Protein AF-A0A0C2MHD7-F1 (afdb_monomer_lite)

pLDDT: mean 84.83, std 14.93, range [33.72, 97.75]

Secondary structure (DSSP, 8-state):
---HHHHHHTSHHHHHHHHHHHHT--HHHHHHHHHHHHHHHHHHHHHHHHHHHHHHHHHHHHHHGGG--HHHHHHHHHHHHHHHHHHHHHHHHHHHHHHTTSS---HHHHHHHHHHHS-SSHHHHHHHHHHHHHHHHHHS-S-------

Sequence (149 aa):
MPDIYRILKFDLKIILDKLANEFNFTDIDYFVAVCYFRRLESVISQINADSENVYFDMNSLNDDAQYLTHTQLVQIKNKVYLSKRLLDQDIKAYCQLLKDGKISSIHDLLETTLKVTLKDDNISKIVRTYVMNYIEVLVSPTGKSFLPC

Structure (mmCIF, N/CA/C/O backbone):
data_AF-A0A0C2MHD7-F1
#
_entry.id   AF-A0A0C2MHD7-F1
#
loop_
_atom_site.group_PDB
_atom_site.id
_atom_site.type_symbol
_atom_site.label_atom_id
_atom_site.label_alt_id
_atom_site.label_comp_id
_atom_site.label_asym_id
_atom_site.label_entity_id
_atom_site.label_seq_id
_atom_site.pdbx_PDB_ins_code
_atom_site.Cartn_x
_atom_site.Cartn_y
_atom_site.Cartn_z
_atom_site.occupancy
_atom_site.B_iso_or_equiv
_atom_site.auth_seq_id
_atom_site.auth_comp_id
_atom_site.auth_asym_id
_atom_site.auth_atom_id
_atom_site.pdbx_PDB_model_num
ATOM 1 N N . MET A 1 1 ? -14.816 -12.721 -5.560 1.00 33.72 1 MET A N 1
ATOM 2 C CA . MET A 1 1 ? -14.227 -12.616 -4.205 1.00 33.72 1 MET A CA 1
ATOM 3 C C . MET A 1 1 ? -14.656 -11.285 -3.617 1.00 33.72 1 MET A C 1
ATOM 5 O O . MET A 1 1 ? -14.701 -10.335 -4.392 1.00 33.72 1 MET A O 1
ATOM 9 N N . PRO A 1 2 ? -15.064 -11.206 -2.339 1.00 43.66 2 PRO A N 1
ATOM 10 C CA . PRO A 1 2 ? -15.507 -9.945 -1.774 1.00 43.66 2 PRO A CA 1
ATOM 11 C C . PRO A 1 2 ? -14.299 -9.015 -1.682 1.00 43.66 2 PRO A C 1
ATOM 13 O O . PRO A 1 2 ? -13.291 -9.314 -1.047 1.00 43.66 2 PRO A O 1
ATOM 16 N N . ASP A 1 3 ? -14.409 -7.933 -2.428 1.00 57.38 3 ASP A N 1
ATOM 17 C CA . ASP A 1 3 ? -13.425 -6.884 -2.572 1.00 57.38 3 ASP A CA 1
ATOM 18 C C . ASP A 1 3 ? -13.286 -6.185 -1.209 1.00 57.38 3 ASP A C 1
ATOM 20 O O . ASP A 1 3 ? -14.226 -5.553 -0.733 1.00 57.38 3 ASP A O 1
ATOM 24 N N . ILE A 1 4 ? -12.162 -6.372 -0.510 1.00 53.59 4 ILE A N 1
ATOM 25 C CA . ILE A 1 4 ? -11.920 -5.768 0.818 1.00 53.59 4 ILE A CA 1
ATOM 26 C C . ILE A 1 4 ? -12.069 -4.244 0.742 1.00 53.59 4 ILE A C 1
ATOM 28 O O . ILE A 1 4 ? -12.547 -3.617 1.687 1.00 53.59 4 ILE A O 1
ATOM 32 N N . TYR A 1 5 ? -11.754 -3.664 -0.418 1.00 52.78 5 TYR A N 1
ATOM 33 C CA . TYR A 1 5 ? -12.023 -2.269 -0.724 1.00 52.78 5 TYR A CA 1
ATOM 34 C C . TYR A 1 5 ? -13.523 -1.962 -0.701 1.00 52.78 5 TYR A C 1
ATOM 36 O O . TYR A 1 5 ? -13.956 -0.990 -0.090 1.00 52.78 5 TYR A O 1
ATOM 44 N N . ARG A 1 6 ? -14.347 -2.831 -1.295 1.00 55.47 6 ARG A N 1
ATOM 45 C CA . ARG A 1 6 ? -15.805 -2.711 -1.249 1.00 55.47 6 ARG A CA 1
ATOM 46 C C . ARG A 1 6 ? -16.350 -2.862 0.172 1.00 55.47 6 ARG A C 1
ATOM 48 O O . ARG A 1 6 ? -17.248 -2.114 0.549 1.00 55.47 6 ARG A O 1
ATOM 55 N N . ILE A 1 7 ? -15.771 -3.756 0.970 1.00 56.56 7 ILE A N 1
ATOM 56 C CA . ILE 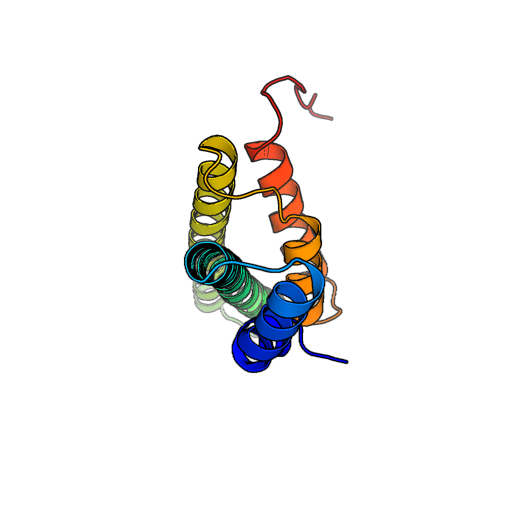A 1 7 ? -16.155 -3.944 2.371 1.00 56.56 7 ILE A CA 1
ATOM 57 C C . ILE A 1 7 ? -15.841 -2.690 3.203 1.00 56.56 7 ILE A C 1
ATOM 59 O O . ILE A 1 7 ? -16.709 -2.195 3.919 1.00 56.56 7 ILE A O 1
ATOM 63 N N . LEU A 1 8 ? -14.628 -2.145 3.081 1.00 55.75 8 LEU A N 1
ATOM 64 C CA . LEU A 1 8 ? -14.202 -0.951 3.821 1.00 55.75 8 LEU A CA 1
ATOM 65 C C . LEU A 1 8 ? -14.916 0.327 3.356 1.00 55.75 8 LEU A C 1
ATOM 67 O O . LEU A 1 8 ? -15.123 1.228 4.163 1.00 55.75 8 LEU A O 1
ATOM 71 N N . LYS A 1 9 ? -15.325 0.399 2.085 1.00 55.41 9 LYS A N 1
ATOM 72 C CA . LYS A 1 9 ? -15.891 1.613 1.482 1.00 55.41 9 LYS A CA 1
ATOM 73 C C . LYS A 1 9 ? -17.421 1.644 1.424 1.00 55.41 9 LYS A C 1
ATOM 75 O O . LYS A 1 9 ? -18.013 2.708 1.588 1.00 55.41 9 LYS A O 1
ATOM 80 N N . PHE A 1 10 ? -18.076 0.505 1.190 1.00 61.41 10 PHE A N 1
ATOM 81 C CA . PHE A 1 10 ? -19.533 0.423 0.999 1.00 61.41 10 PHE A CA 1
ATOM 82 C C . PHE A 1 10 ? -20.250 -0.334 2.121 1.00 61.41 10 PHE A C 1
ATOM 84 O O . PHE A 1 10 ? -21.350 0.064 2.500 1.00 61.41 10 PHE A O 1
ATOM 91 N N . ASP A 1 11 ? -19.621 -1.362 2.698 1.00 72.38 11 ASP A N 1
ATOM 92 C CA . ASP A 1 11 ? -20.245 -2.194 3.739 1.00 72.38 11 ASP A CA 1
ATOM 93 C C . ASP A 1 11 ? -19.817 -1.807 5.166 1.00 72.38 11 ASP A C 1
ATOM 95 O O . ASP A 1 11 ? -20.264 -2.424 6.134 1.00 72.38 11 ASP A O 1
ATOM 99 N N . LEU A 1 12 ? -19.007 -0.751 5.328 1.00 75.25 12 LEU A N 1
ATOM 100 C CA . LEU A 1 12 ? -18.521 -0.287 6.633 1.00 75.25 12 LEU A CA 1
ATOM 101 C C . LEU A 1 12 ? -19.664 -0.020 7.612 1.00 75.25 12 LEU A C 1
ATOM 103 O O . LEU A 1 12 ? -19.583 -0.416 8.770 1.00 75.25 12 LEU A O 1
ATOM 107 N N . LYS A 1 13 ? -20.752 0.599 7.138 1.00 77.50 13 LYS A N 1
ATOM 108 C CA . LYS A 1 13 ? -21.945 0.823 7.958 1.00 77.50 13 LYS A CA 1
ATOM 109 C C . LYS A 1 13 ? -22.549 -0.500 8.434 1.00 77.50 13 LYS A C 1
ATOM 111 O O . LYS A 1 13 ? -22.855 -0.629 9.605 1.00 77.50 13 LYS A O 1
ATOM 116 N N . ILE A 1 14 ? -22.655 -1.501 7.561 1.00 81.69 14 ILE A N 1
ATOM 117 C CA . ILE A 1 14 ? -23.218 -2.816 7.905 1.00 81.69 14 ILE A CA 1
ATOM 118 C C . ILE A 1 14 ? -22.342 -3.528 8.945 1.00 81.69 14 ILE A C 1
ATOM 120 O O . ILE A 1 14 ? -22.862 -4.159 9.864 1.00 81.69 14 ILE A O 1
ATOM 124 N N . ILE A 1 15 ? -21.016 -3.434 8.813 1.00 80.44 15 ILE A N 1
ATOM 125 C CA . ILE A 1 15 ? -20.073 -4.002 9.785 1.00 80.44 15 ILE A CA 1
ATOM 126 C C . ILE A 1 15 ? -20.186 -3.279 11.123 1.00 80.44 15 ILE A C 1
ATOM 128 O O . ILE A 1 15 ? -20.293 -3.935 12.154 1.00 80.44 15 ILE A O 1
ATOM 132 N N . LEU A 1 16 ? -20.198 -1.948 11.115 1.00 82.75 16 LEU A N 1
ATOM 133 C CA . LEU A 1 16 ? -20.309 -1.154 12.332 1.00 82.75 16 LEU A CA 1
ATOM 134 C C . LEU A 1 16 ? -21.657 -1.340 13.022 1.00 82.75 16 LEU A C 1
ATOM 136 O O . LEU A 1 16 ? -21.675 -1.478 14.235 1.00 82.75 16 LEU A O 1
ATOM 140 N N . ASP A 1 17 ? -22.755 -1.423 12.274 1.00 83.19 17 ASP A N 1
ATOM 141 C CA . ASP A 1 17 ? -24.085 -1.709 12.814 1.00 83.19 17 ASP A CA 1
ATOM 142 C C . ASP A 1 17 ? -24.111 -3.102 13.468 1.00 83.19 17 ASP A C 1
ATOM 144 O O . ASP A 1 17 ? -24.691 -3.284 14.537 1.00 83.19 17 ASP A O 1
ATOM 148 N N . LYS A 1 18 ? -23.445 -4.103 12.872 1.00 84.56 18 LYS A N 1
ATOM 149 C CA . LYS A 1 18 ? -23.294 -5.428 13.497 1.00 84.56 18 LYS A CA 1
ATOM 150 C C . LYS A 1 18 ? -22.466 -5.370 14.778 1.00 84.56 18 LYS A C 1
ATOM 152 O O . LYS A 1 18 ? -22.917 -5.888 15.792 1.00 84.56 18 LYS A O 1
ATOM 157 N N . LEU A 1 19 ? -21.304 -4.716 14.746 1.00 82.56 19 LEU A N 1
ATOM 158 C CA . LEU A 1 19 ? -20.438 -4.567 15.919 1.00 82.56 19 LEU A CA 1
ATOM 159 C C . LEU A 1 19 ? -21.134 -3.782 17.035 1.00 82.56 19 LEU A C 1
ATOM 161 O O . LEU A 1 19 ? -21.053 -4.164 18.195 1.00 82.56 19 LEU A O 1
ATOM 165 N N . ALA A 1 20 ? -21.870 -2.729 16.690 1.00 85.94 20 ALA A N 1
ATOM 166 C CA . ALA A 1 20 ? -22.609 -1.928 17.651 1.00 85.94 20 ALA A CA 1
ATOM 167 C C . ALA A 1 20 ? -23.673 -2.749 18.381 1.00 85.94 20 ALA A C 1
ATOM 169 O O . ALA A 1 20 ? -23.802 -2.630 19.596 1.00 85.94 20 ALA A O 1
ATOM 170 N N . ASN A 1 21 ? -24.378 -3.620 17.655 1.00 85.06 21 ASN A N 1
ATOM 171 C CA . ASN A 1 21 ? -25.365 -4.526 18.236 1.00 85.06 21 ASN A CA 1
ATOM 172 C C . ASN A 1 21 ? -24.725 -5.655 19.061 1.00 85.06 21 ASN A C 1
ATOM 174 O O . ASN A 1 21 ? -25.270 -6.042 20.088 1.00 85.06 21 ASN A O 1
ATOM 178 N N . GLU A 1 22 ? -23.585 -6.196 18.625 1.00 87.94 22 GLU A N 1
ATOM 179 C CA . GLU A 1 22 ? -22.911 -7.315 19.298 1.00 87.94 22 GLU A CA 1
ATOM 180 C C . GLU A 1 22 ? -22.179 -6.878 20.577 1.00 87.94 22 GLU A C 1
ATOM 182 O O . GLU A 1 22 ? -22.201 -7.583 21.584 1.00 87.94 22 GLU A O 1
ATOM 187 N N . PHE A 1 23 ? -21.575 -5.689 20.557 1.00 87.69 23 PHE A N 1
ATOM 188 C CA . PHE A 1 23 ? -20.751 -5.162 21.646 1.00 87.69 23 PHE A CA 1
ATOM 189 C C . PHE A 1 23 ? -21.420 -4.028 22.435 1.00 87.69 23 PHE A C 1
ATOM 191 O O . PHE A 1 23 ? -20.779 -3.446 23.307 1.00 87.69 23 PHE A O 1
ATOM 198 N N . ASN A 1 24 ? -22.695 -3.726 22.163 1.00 87.44 24 ASN A N 1
ATOM 199 C CA . ASN A 1 24 ? -23.454 -2.626 22.774 1.00 87.44 24 ASN A CA 1
ATOM 200 C C . ASN A 1 24 ? -22.706 -1.281 22.713 1.00 87.44 24 ASN A C 1
ATOM 202 O O . ASN A 1 24 ? -22.508 -0.626 23.738 1.00 87.44 24 ASN A O 1
ATOM 206 N N . PHE A 1 25 ? -22.262 -0.880 21.519 1.00 87.50 25 PHE A N 1
ATOM 207 C CA . PHE A 1 25 ? -21.568 0.399 21.343 1.00 87.50 25 PHE A CA 1
ATOM 208 C C . PHE A 1 25 ? -22.463 1.567 21.754 1.00 87.50 25 PHE A C 1
ATOM 210 O O . PHE A 1 25 ? -23.635 1.632 21.381 1.00 87.50 25 PHE A O 1
ATOM 217 N N . THR A 1 26 ? -21.883 2.533 22.463 1.00 90.19 26 THR A N 1
ATOM 218 C CA . THR A 1 26 ? -22.493 3.856 22.592 1.00 90.19 26 THR A CA 1
ATOM 219 C C . THR A 1 26 ? -22.346 4.637 21.282 1.00 90.19 26 THR A C 1
ATOM 221 O O . THR A 1 26 ? -21.515 4.306 20.431 1.00 90.19 26 THR A O 1
ATOM 224 N N . ASP A 1 27 ? -23.094 5.733 21.131 1.00 86.31 27 ASP A N 1
ATOM 225 C CA . ASP A 1 27 ? -22.939 6.642 19.984 1.00 86.31 27 ASP A CA 1
ATOM 226 C C . ASP A 1 27 ? -21.495 7.160 19.842 1.00 86.31 27 ASP A C 1
ATOM 228 O O . ASP A 1 27 ? -20.998 7.361 18.731 1.00 86.31 27 ASP A O 1
ATOM 232 N N . ILE A 1 28 ? -20.800 7.346 20.971 1.00 89.50 28 ILE A N 1
ATOM 233 C CA . ILE A 1 28 ? -19.399 7.780 21.001 1.00 89.50 28 ILE A CA 1
ATOM 234 C C . ILE A 1 28 ? -18.489 6.670 20.468 1.00 89.50 28 ILE A C 1
ATOM 236 O O . ILE A 1 28 ? -17.636 6.947 19.625 1.00 89.50 28 ILE A O 1
ATOM 240 N N . ASP A 1 29 ? -18.685 5.423 20.901 1.00 87.44 29 ASP A N 1
ATOM 241 C CA . ASP A 1 29 ? -17.893 4.280 20.426 1.00 87.44 29 ASP A CA 1
ATOM 242 C C . ASP A 1 29 ? -18.080 4.068 18.923 1.00 87.44 29 ASP A C 1
ATOM 244 O O . ASP A 1 29 ? -17.109 3.880 18.188 1.00 87.44 29 ASP A O 1
ATOM 248 N N . TYR A 1 30 ? -19.324 4.186 18.447 1.00 86.19 30 TYR A N 1
ATOM 249 C CA . TYR A 1 30 ? -19.643 4.119 17.026 1.00 86.19 30 TYR A CA 1
ATOM 250 C C . TYR A 1 30 ? -18.909 5.213 16.241 1.00 86.19 30 TYR A C 1
ATOM 252 O O . TYR A 1 30 ? -18.260 4.932 15.230 1.00 86.19 30 TYR A O 1
ATOM 260 N N . PHE A 1 31 ? -18.956 6.461 16.715 1.00 86.81 31 PHE A N 1
ATOM 261 C CA . PHE A 1 31 ? -18.260 7.578 16.077 1.00 86.81 31 PHE A CA 1
ATOM 262 C C . PHE A 1 31 ? -16.739 7.364 16.030 1.00 86.81 31 PHE A C 1
ATOM 264 O O . PHE A 1 31 ? -16.121 7.526 14.973 1.00 86.81 31 PHE A O 1
ATOM 271 N N . VAL A 1 32 ? -16.135 6.947 17.146 1.00 88.44 32 VAL A N 1
ATOM 272 C CA . VAL A 1 32 ? -14.697 6.651 17.229 1.00 88.44 32 VAL A CA 1
ATOM 273 C C . VAL A 1 32 ? -14.318 5.523 16.268 1.00 88.44 32 VAL A C 1
ATOM 275 O O . VAL A 1 32 ? -13.326 5.651 15.544 1.00 88.44 32 VAL A O 1
ATOM 278 N N . ALA A 1 33 ? -15.124 4.462 16.188 1.00 87.56 33 ALA A N 1
ATOM 279 C CA . ALA A 1 33 ? -14.900 3.355 15.265 1.00 87.56 33 ALA A CA 1
ATOM 280 C C . ALA A 1 33 ? -14.936 3.820 13.800 1.00 87.56 33 ALA A C 1
ATOM 282 O O . ALA A 1 33 ? -14.013 3.514 13.045 1.00 87.56 33 ALA A O 1
ATOM 283 N N . VAL A 1 34 ? -15.929 4.627 13.398 1.00 87.31 34 VAL A N 1
ATOM 284 C CA . VAL A 1 34 ? -15.990 5.216 12.043 1.00 87.31 34 VAL A CA 1
ATOM 285 C C . VAL A 1 34 ? -14.716 5.998 11.727 1.00 87.31 34 VAL A C 1
ATOM 287 O O . VAL A 1 34 ? -14.122 5.814 10.661 1.00 87.31 34 VAL A O 1
ATOM 290 N N . CYS A 1 35 ? -14.285 6.875 12.638 1.00 87.50 35 CYS A N 1
ATOM 291 C CA . CYS A 1 35 ? -13.071 7.668 12.462 1.00 87.50 35 CYS A CA 1
ATOM 292 C C . CYS A 1 35 ? -11.831 6.782 12.302 1.00 87.50 35 CYS A C 1
ATOM 294 O O . CYS A 1 35 ? -10.988 7.052 11.443 1.00 87.50 35 CYS A O 1
ATOM 296 N N . TYR A 1 36 ? -11.738 5.715 13.096 1.00 87.38 36 TYR A N 1
ATOM 297 C CA . TYR A 1 36 ? -10.640 4.764 13.030 1.00 87.38 36 TYR A CA 1
ATOM 298 C C . TYR A 1 36 ? -10.611 4.015 11.691 1.00 87.38 36 TYR A C 1
ATOM 300 O O . TYR A 1 36 ? -9.587 4.024 11.008 1.00 87.38 36 TYR A O 1
ATOM 308 N N . PHE A 1 37 ? -11.741 3.455 11.248 1.00 86.56 37 PHE A N 1
ATOM 309 C CA . PHE A 1 37 ? -11.822 2.745 9.967 1.00 86.56 37 PHE A CA 1
ATOM 310 C C . PHE A 1 37 ? -11.520 3.645 8.769 1.00 86.56 37 PHE A C 1
ATOM 312 O O . PHE A 1 37 ? -10.750 3.249 7.897 1.00 86.56 37 PHE A O 1
ATOM 319 N N . ARG A 1 38 ? -12.037 4.881 8.747 1.00 86.25 38 ARG A N 1
ATOM 320 C CA . ARG A 1 38 ? -11.713 5.850 7.684 1.00 86.25 38 ARG A CA 1
ATOM 321 C C . ARG A 1 38 ? -10.227 6.180 7.627 1.00 86.25 38 ARG A C 1
ATOM 323 O O . ARG A 1 38 ? -9.673 6.390 6.551 1.00 86.25 38 ARG A O 1
ATOM 330 N N . ARG A 1 39 ? -9.563 6.232 8.784 1.00 88.31 39 ARG A N 1
ATOM 331 C CA . ARG A 1 39 ? -8.116 6.443 8.842 1.00 88.31 39 ARG A CA 1
ATOM 332 C C . ARG A 1 39 ? -7.358 5.261 8.243 1.00 88.31 39 ARG A C 1
ATOM 334 O O . ARG A 1 39 ? -6.424 5.491 7.480 1.00 88.31 39 ARG A O 1
ATOM 341 N N . LEU A 1 40 ? -7.762 4.029 8.561 1.00 88.56 40 LEU A N 1
ATOM 342 C CA . LEU A 1 40 ? -7.170 2.823 7.973 1.00 88.56 40 LEU A CA 1
ATOM 343 C C . LEU A 1 40 ? -7.383 2.771 6.457 1.00 88.56 40 LEU A C 1
ATOM 345 O O . LEU A 1 40 ? -6.429 2.533 5.723 1.00 88.56 40 LEU A O 1
ATOM 349 N N . GLU A 1 41 ? -8.604 3.048 5.990 1.00 86.81 4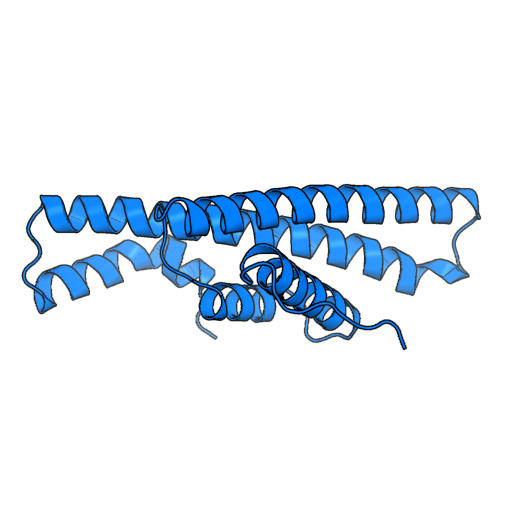1 GLU A N 1
ATOM 350 C CA . GLU A 1 41 ? -8.936 3.109 4.561 1.00 86.81 41 GLU A CA 1
ATOM 351 C C . GLU A 1 41 ? -8.043 4.117 3.832 1.00 86.81 41 GLU A C 1
ATOM 353 O O . GLU A 1 41 ? -7.441 3.776 2.818 1.00 86.81 41 GLU A O 1
ATOM 358 N N . SER A 1 42 ? -7.905 5.329 4.379 1.00 89.12 42 SER A N 1
ATOM 359 C CA . SER A 1 42 ? -7.063 6.379 3.800 1.00 89.12 42 SER A CA 1
ATOM 360 C C . SER A 1 42 ? -5.621 5.901 3.602 1.00 89.12 42 SER A C 1
ATOM 362 O O . SER A 1 42 ? -5.106 5.947 2.487 1.00 89.12 42 SER A O 1
ATOM 364 N N . VAL A 1 43 ? -5.011 5.333 4.648 1.00 91.06 43 VAL A N 1
ATOM 365 C CA . VAL A 1 43 ? -3.631 4.823 4.604 1.00 91.06 43 VAL A CA 1
ATOM 366 C C . VAL A 1 43 ? -3.471 3.686 3.594 1.00 91.06 43 VAL A C 1
ATOM 368 O O . VAL A 1 43 ? -2.549 3.707 2.782 1.00 91.06 43 VAL A O 1
ATOM 371 N N . ILE A 1 44 ? -4.364 2.694 3.628 1.00 90.75 44 ILE A N 1
ATOM 372 C CA . ILE A 1 44 ? -4.304 1.544 2.718 1.00 90.75 44 ILE A CA 1
ATOM 373 C C . ILE A 1 44 ? -4.492 1.999 1.270 1.00 90.75 44 ILE A C 1
ATOM 375 O O . ILE A 1 44 ? -3.780 1.536 0.383 1.00 90.75 44 ILE A O 1
ATOM 379 N N . SER A 1 45 ? -5.436 2.909 1.022 1.00 90.25 45 SER A N 1
ATOM 380 C CA . SER A 1 45 ? -5.754 3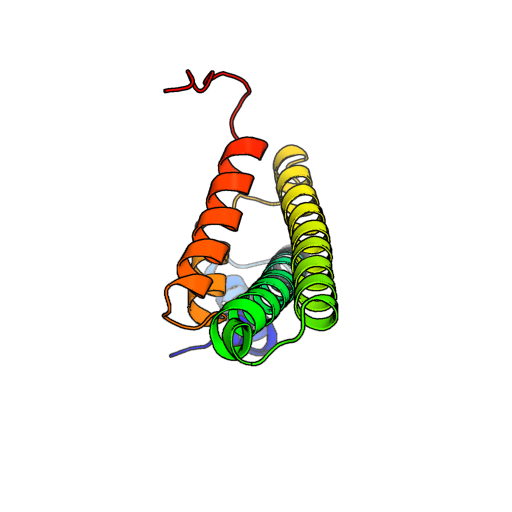.378 -0.327 1.00 90.25 45 SER A CA 1
ATOM 381 C C . SER A 1 45 ? -4.582 4.100 -0.989 1.00 90.25 45 SER A C 1
ATOM 383 O O . SER A 1 45 ? -4.332 3.871 -2.168 1.00 90.25 45 SER A O 1
ATOM 385 N N . GLN A 1 46 ? -3.839 4.905 -0.225 1.00 92.56 46 GLN A N 1
ATOM 386 C CA . GLN A 1 46 ? -2.655 5.624 -0.693 1.00 92.56 46 GLN A CA 1
ATOM 387 C C . GLN A 1 46 ? -1.536 4.653 -1.088 1.00 92.56 46 GLN A C 1
ATOM 389 O O . GLN A 1 46 ? -1.125 4.624 -2.247 1.00 92.56 46 GLN A O 1
ATOM 394 N N . ILE A 1 47 ? -1.157 3.748 -0.175 1.00 95.12 47 ILE A N 1
ATOM 395 C CA . ILE A 1 47 ? -0.122 2.738 -0.448 1.00 95.12 47 ILE A CA 1
ATOM 396 C C . ILE A 1 47 ? -0.517 1.842 -1.628 1.00 95.12 47 ILE A C 1
ATOM 398 O O . ILE A 1 47 ? 0.331 1.518 -2.460 1.00 95.12 47 ILE A O 1
ATOM 402 N N . ASN A 1 48 ? -1.787 1.441 -1.724 1.00 92.75 48 ASN A N 1
ATOM 403 C CA . ASN A 1 48 ? -2.279 0.649 -2.849 1.00 92.75 48 ASN A CA 1
ATOM 404 C C . ASN A 1 48 ? -2.155 1.408 -4.178 1.00 92.75 48 ASN A C 1
ATOM 406 O O . ASN A 1 48 ? -1.624 0.844 -5.131 1.00 92.75 48 ASN A O 1
ATOM 410 N N . ALA A 1 49 ? -2.614 2.662 -4.240 1.00 92.94 49 ALA A N 1
ATOM 411 C CA . ALA A 1 49 ? -2.580 3.466 -5.461 1.00 92.94 49 ALA A CA 1
ATOM 412 C C . ALA A 1 49 ? -1.143 3.681 -5.962 1.00 92.94 49 ALA A C 1
ATOM 414 O O . ALA A 1 49 ? -0.850 3.488 -7.141 1.00 92.94 49 ALA A O 1
ATOM 415 N N . ASP A 1 50 ? -0.213 4.002 -5.065 1.00 94.75 50 ASP A N 1
ATOM 416 C CA . ASP A 1 50 ? 1.186 4.181 -5.452 1.00 94.75 50 ASP A CA 1
ATOM 417 C C . ASP A 1 50 ? 1.888 2.858 -5.776 1.00 94.75 50 ASP A C 1
ATOM 419 O O . ASP A 1 50 ? 2.758 2.814 -6.648 1.00 94.75 50 ASP A O 1
ATOM 423 N N . SER A 1 51 ? 1.470 1.751 -5.155 1.00 94.56 51 SER A N 1
ATOM 424 C CA . SER A 1 51 ? 1.928 0.412 -5.544 1.00 94.56 51 SER A CA 1
ATOM 425 C C . SER A 1 51 ? 1.463 0.038 -6.953 1.00 94.56 51 SER A C 1
ATOM 427 O O . SER A 1 51 ? 2.246 -0.535 -7.712 1.00 94.56 51 SER A O 1
ATOM 429 N N . GLU A 1 52 ? 0.228 0.384 -7.332 1.00 94.50 52 GLU A N 1
ATOM 430 C CA . GLU A 1 52 ? -0.266 0.223 -8.705 1.00 94.50 52 GLU A CA 1
ATOM 431 C C . GLU A 1 52 ? 0.552 1.061 -9.690 1.00 94.50 52 GLU A C 1
ATOM 433 O O . GLU A 1 52 ? 0.975 0.541 -10.721 1.00 94.50 52 GLU A O 1
ATOM 438 N N . ASN A 1 53 ? 0.844 2.323 -9.363 1.00 93.81 53 ASN A N 1
ATOM 439 C CA . ASN A 1 53 ? 1.666 3.192 -10.211 1.00 93.81 53 ASN A CA 1
ATOM 440 C C . ASN A 1 53 ? 3.060 2.592 -10.454 1.00 93.81 53 ASN A C 1
ATOM 442 O O . ASN A 1 53 ? 3.506 2.491 -11.598 1.00 93.81 53 ASN A O 1
ATOM 446 N N . VAL A 1 54 ? 3.728 2.120 -9.392 1.00 94.94 54 VAL A N 1
ATOM 447 C CA . VAL A 1 54 ? 5.026 1.433 -9.509 1.00 94.94 54 VAL A CA 1
ATOM 448 C C . VAL A 1 54 ? 4.904 0.179 -10.369 1.00 94.94 54 VAL A C 1
ATOM 450 O O . VAL A 1 54 ? 5.738 -0.038 -11.248 1.00 94.94 54 VAL A O 1
ATOM 453 N N . TYR A 1 55 ? 3.870 -0.632 -10.141 1.00 94.69 55 TYR A N 1
ATOM 454 C CA . TYR A 1 55 ? 3.604 -1.826 -10.935 1.00 94.69 55 TYR A CA 1
ATOM 455 C C . TYR A 1 55 ? 3.456 -1.497 -12.427 1.00 94.69 55 TYR A C 1
ATOM 457 O O . TYR A 1 55 ? 4.144 -2.102 -13.247 1.00 94.69 55 TYR A O 1
ATOM 465 N N . PHE A 1 56 ? 2.619 -0.521 -12.788 1.00 92.88 56 PHE A N 1
ATOM 466 C CA . PHE A 1 56 ? 2.387 -0.143 -14.183 1.00 92.88 56 PHE A CA 1
ATOM 467 C C . PHE A 1 56 ? 3.651 0.388 -14.861 1.00 92.88 56 PHE A C 1
ATOM 469 O O . PHE A 1 56 ? 3.951 -0.005 -15.993 1.00 92.88 56 PHE A O 1
ATOM 476 N N . ASP A 1 57 ? 4.419 1.236 -14.176 1.00 91.94 57 ASP A N 1
ATOM 477 C CA . ASP A 1 57 ? 5.664 1.779 -14.721 1.00 91.94 57 ASP A CA 1
ATOM 478 C C . ASP A 1 57 ? 6.732 0.683 -14.899 1.00 91.94 57 ASP A C 1
ATOM 480 O O . ASP A 1 57 ? 7.424 0.647 -15.920 1.00 91.94 57 ASP A O 1
ATOM 484 N N . MET A 1 58 ? 6.853 -0.247 -13.941 1.00 92.19 58 MET A N 1
ATOM 485 C CA . MET A 1 58 ? 7.765 -1.394 -14.047 1.00 92.19 58 MET A CA 1
ATOM 486 C C . MET A 1 58 ? 7.337 -2.369 -15.144 1.00 92.19 58 MET A C 1
ATOM 488 O O . MET A 1 58 ? 8.190 -2.875 -15.871 1.00 92.19 58 MET A O 1
ATOM 492 N N . ASN A 1 59 ? 6.036 -2.617 -15.287 1.00 91.06 59 ASN A N 1
ATOM 493 C CA . ASN A 1 59 ? 5.506 -3.485 -16.331 1.00 91.06 59 ASN A CA 1
ATOM 494 C C . ASN A 1 59 ? 5.731 -2.884 -17.723 1.00 91.06 59 ASN A C 1
ATOM 496 O O . ASN A 1 59 ? 6.172 -3.587 -18.624 1.00 91.06 59 ASN A O 1
ATOM 500 N N . SER A 1 60 ? 5.542 -1.569 -17.873 1.00 86.94 60 SER A N 1
ATOM 501 C CA . SER A 1 60 ? 5.860 -0.851 -19.117 1.00 86.94 60 SER A CA 1
ATOM 502 C C . SER A 1 60 ? 7.346 -0.964 -19.470 1.00 86.94 60 SER A C 1
ATOM 504 O O . SER A 1 60 ? 7.709 -1.131 -20.629 1.00 86.94 60 SER A O 1
ATOM 506 N N . LEU A 1 61 ? 8.234 -0.917 -18.468 1.00 85.94 61 LEU A N 1
ATOM 507 C CA . LEU A 1 61 ? 9.661 -1.141 -18.693 1.00 85.94 61 LEU A CA 1
ATOM 508 C C . LEU A 1 61 ? 9.954 -2.586 -19.123 1.00 85.94 61 LEU A C 1
ATOM 510 O O . LEU A 1 61 ? 10.824 -2.793 -19.959 1.00 8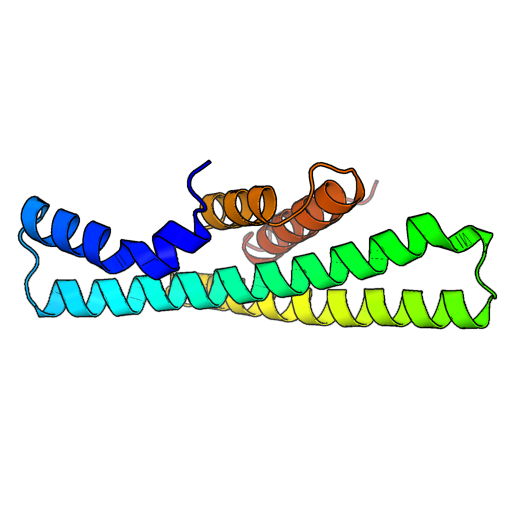5.94 61 LEU A O 1
ATOM 514 N N . ASN A 1 62 ? 9.268 -3.576 -18.553 1.00 86.25 62 ASN A N 1
ATOM 515 C CA . ASN A 1 62 ? 9.499 -4.987 -18.855 1.00 86.25 62 ASN A CA 1
ATOM 516 C C . ASN A 1 62 ? 8.993 -5.389 -20.249 1.00 86.25 62 ASN A C 1
ATOM 518 O O . ASN A 1 62 ? 9.711 -6.060 -20.988 1.00 86.25 62 ASN A O 1
ATOM 522 N N . ASP A 1 63 ? 7.782 -4.967 -20.608 1.00 84.75 63 ASP A N 1
ATOM 523 C CA . ASP A 1 63 ? 7.095 -5.441 -21.813 1.00 84.75 63 ASP A CA 1
ATOM 524 C C . ASP A 1 63 ? 7.561 -4.691 -23.072 1.00 84.75 63 ASP A C 1
ATOM 526 O O . ASP A 1 63 ? 7.755 -5.298 -24.131 1.00 84.75 63 ASP A O 1
ATOM 530 N N . ASP A 1 64 ? 7.827 -3.386 -22.947 1.00 79.56 64 ASP A N 1
ATOM 531 C CA . ASP A 1 64 ? 8.141 -2.533 -24.094 1.00 79.56 64 ASP A CA 1
ATOM 532 C C . ASP A 1 64 ? 9.646 -2.323 -24.304 1.00 79.56 64 ASP A C 1
ATOM 534 O O . ASP A 1 64 ? 10.038 -1.812 -25.351 1.00 79.56 64 ASP A O 1
ATOM 538 N N . ALA A 1 65 ? 10.521 -2.726 -23.368 1.00 78.31 65 ALA A N 1
ATOM 539 C CA . ALA A 1 65 ? 11.952 -2.379 -23.398 1.00 78.31 65 ALA A CA 1
ATOM 540 C C . ALA A 1 65 ? 12.647 -2.638 -24.742 1.00 78.31 65 ALA A C 1
ATOM 542 O O . ALA A 1 65 ? 13.474 -1.836 -25.175 1.00 78.31 65 ALA A O 1
ATOM 543 N N . GLN A 1 66 ? 12.303 -3.740 -25.408 1.00 80.56 66 GLN A N 1
ATOM 544 C CA . GLN A 1 66 ? 12.882 -4.137 -26.694 1.00 80.56 66 GLN A CA 1
ATOM 545 C C . GLN A 1 66 ? 12.463 -3.246 -27.880 1.00 80.56 66 GLN A C 1
ATOM 547 O O . GLN A 1 66 ? 13.127 -3.256 -28.914 1.00 80.56 66 GLN A O 1
ATOM 552 N N . TYR A 1 67 ? 11.387 -2.468 -27.739 1.00 85.06 67 TYR A N 1
ATOM 553 C CA . TYR A 1 67 ? 10.831 -1.589 -28.775 1.00 85.06 67 TYR A CA 1
ATOM 554 C C . TYR A 1 67 ? 11.079 -0.101 -28.500 1.00 85.06 67 TYR A C 1
ATOM 556 O O . TYR A 1 67 ? 10.685 0.753 -29.296 1.00 85.06 67 TYR A O 1
ATOM 564 N N . LEU A 1 68 ? 11.727 0.227 -27.380 1.00 84.38 68 LEU A N 1
ATOM 565 C CA . LEU A 1 68 ? 11.922 1.600 -26.934 1.00 84.38 68 LEU A CA 1
ATOM 566 C C . LEU A 1 68 ? 13.305 2.131 -27.299 1.00 84.38 68 LEU A C 1
ATOM 568 O O . LEU A 1 68 ? 14.336 1.479 -27.137 1.00 84.38 68 LEU A O 1
ATOM 572 N N . THR A 1 69 ? 13.334 3.388 -27.730 1.00 89.38 69 THR A N 1
ATOM 573 C CA . THR A 1 69 ? 14.581 4.145 -27.851 1.00 89.38 69 THR A CA 1
ATOM 574 C C . THR A 1 69 ? 15.207 4.385 -26.477 1.00 89.38 69 THR A C 1
ATOM 576 O O . THR A 1 69 ? 14.528 4.385 -25.446 1.00 89.38 69 THR A O 1
ATOM 579 N N . HIS A 1 70 ? 16.507 4.693 -26.455 1.00 87.19 70 HIS A N 1
ATOM 580 C CA . HIS A 1 70 ? 17.210 5.032 -25.217 1.00 87.19 70 HIS A CA 1
ATOM 581 C C . HIS A 1 70 ? 16.522 6.167 -24.437 1.00 87.19 70 HIS A C 1
ATOM 583 O O . HIS A 1 70 ? 16.360 6.082 -23.221 1.00 87.19 70 HIS A O 1
ATOM 589 N N . THR A 1 71 ? 16.051 7.205 -25.131 1.00 90.69 71 THR A N 1
ATOM 590 C CA . THR A 1 71 ? 15.341 8.329 -24.506 1.00 90.69 71 THR A CA 1
ATOM 591 C C . THR A 1 71 ? 14.038 7.886 -23.843 1.00 90.69 71 THR A C 1
ATOM 593 O O . THR A 1 71 ? 13.753 8.306 -22.723 1.00 90.69 71 THR A O 1
ATOM 596 N N . GLN A 1 72 ? 13.262 7.014 -24.490 1.00 88.94 72 GLN A N 1
ATOM 597 C CA . GLN A 1 72 ? 12.016 6.498 -23.918 1.00 88.94 72 GLN A CA 1
ATOM 598 C C . GLN A 1 72 ? 12.278 5.587 -22.713 1.00 88.94 72 GLN A C 1
ATOM 600 O O . GLN A 1 72 ? 11.595 5.708 -21.698 1.00 88.94 72 GLN A O 1
ATOM 605 N N . LEU A 1 73 ? 13.317 4.747 -22.771 1.00 88.88 73 LEU A N 1
ATOM 606 C CA . LEU A 1 73 ? 13.750 3.940 -21.626 1.00 88.88 73 LEU A C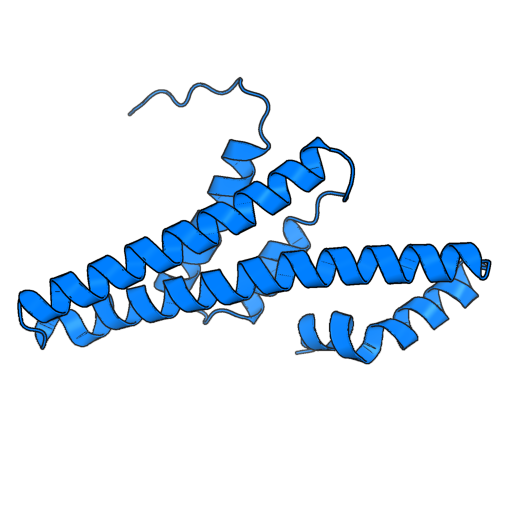A 1
ATOM 607 C C . LEU A 1 73 ? 14.102 4.815 -20.418 1.00 88.88 73 LEU A C 1
ATOM 609 O O . LEU A 1 73 ? 13.670 4.533 -19.301 1.00 88.88 73 LEU A O 1
ATOM 613 N N . VAL A 1 74 ? 14.840 5.910 -20.631 1.00 90.31 74 VAL A N 1
ATOM 614 C CA . VAL A 1 74 ? 15.170 6.872 -19.566 1.00 90.31 74 VAL A CA 1
ATOM 615 C C . VAL A 1 74 ? 13.907 7.519 -18.991 1.00 90.31 74 VAL A C 1
ATOM 617 O O . VAL A 1 74 ? 13.793 7.659 -17.774 1.00 90.31 74 VAL A O 1
ATOM 620 N N . GLN A 1 75 ? 12.937 7.880 -19.833 1.00 90.94 75 GLN A N 1
ATOM 621 C CA . GLN A 1 75 ? 11.671 8.462 -19.380 1.00 90.94 75 GLN A CA 1
ATOM 622 C C . GLN A 1 75 ? 10.869 7.495 -18.502 1.00 90.94 75 GLN A C 1
ATOM 624 O O . GLN A 1 75 ? 10.432 7.893 -17.424 1.00 90.94 75 GLN A O 1
ATOM 629 N N . ILE A 1 76 ? 10.708 6.233 -18.913 1.00 89.00 76 ILE A N 1
ATOM 630 C CA . ILE A 1 76 ? 9.995 5.224 -18.112 1.00 89.00 76 ILE A CA 1
ATOM 631 C C . ILE A 1 76 ? 10.749 4.947 -16.812 1.00 89.00 76 ILE A C 1
ATOM 633 O O . ILE A 1 76 ? 10.147 4.943 -15.743 1.00 89.00 76 ILE A O 1
ATOM 637 N N . LYS A 1 77 ? 12.079 4.821 -16.866 1.00 91.56 77 LYS A N 1
ATOM 638 C CA . LYS A 1 77 ? 12.907 4.658 -15.665 1.00 91.56 77 LYS A CA 1
ATOM 639 C C . LYS A 1 77 ? 12.688 5.798 -14.662 1.00 91.56 77 LYS A C 1
ATOM 641 O O . LYS A 1 77 ? 12.568 5.552 -13.465 1.00 91.56 77 LYS A O 1
ATOM 646 N N . ASN A 1 78 ? 12.602 7.039 -15.138 1.00 93.06 78 ASN A N 1
ATOM 647 C CA . ASN A 1 78 ? 12.320 8.193 -14.285 1.00 93.06 78 ASN A CA 1
ATOM 648 C C . ASN A 1 78 ? 10.915 8.139 -13.669 1.00 93.06 78 ASN A C 1
ATOM 650 O O . ASN A 1 78 ? 10.765 8.526 -12.511 1.00 93.06 78 ASN A O 1
ATOM 654 N N . LYS A 1 79 ? 9.912 7.627 -14.397 1.00 93.25 79 LYS A N 1
ATOM 655 C CA . LYS A 1 79 ? 8.571 7.386 -13.840 1.00 93.25 79 LYS A CA 1
ATOM 656 C C . LYS A 1 79 ? 8.608 6.344 -12.726 1.00 93.25 79 LYS A C 1
ATOM 658 O O . LYS A 1 79 ? 8.171 6.655 -11.626 1.00 93.25 79 LYS A O 1
ATOM 663 N N . VAL A 1 80 ? 9.271 5.201 -12.946 1.00 93.31 80 VAL A N 1
ATOM 664 C CA . VAL A 1 80 ? 9.469 4.172 -11.906 1.00 93.31 80 VAL A CA 1
ATOM 665 C C . VAL A 1 80 ? 10.091 4.780 -10.644 1.00 93.31 80 VAL A C 1
ATOM 667 O O . VAL A 1 80 ? 9.617 4.529 -9.538 1.00 93.31 80 VAL A O 1
ATOM 670 N N . TYR A 1 81 ? 11.131 5.613 -10.781 1.00 94.31 81 TYR A N 1
ATOM 671 C CA . TYR A 1 81 ? 11.747 6.278 -9.627 1.00 94.31 81 TYR A CA 1
ATOM 672 C C . TYR A 1 81 ? 10.805 7.247 -8.913 1.00 94.31 81 TYR A C 1
ATOM 674 O O . TYR A 1 81 ? 10.830 7.314 -7.683 1.00 94.31 81 TYR A O 1
ATOM 682 N N . LEU A 1 82 ? 10.003 8.007 -9.660 1.00 94.94 82 LEU A N 1
ATOM 683 C CA . LEU A 1 82 ? 9.042 8.941 -9.086 1.00 94.94 82 LEU A CA 1
ATOM 684 C C . LEU A 1 82 ? 7.933 8.197 -8.335 1.00 94.94 82 LEU A C 1
ATOM 686 O O . LEU A 1 82 ? 7.714 8.487 -7.161 1.00 94.94 82 LEU A O 1
ATOM 690 N N . SER A 1 83 ? 7.308 7.206 -8.970 1.00 94.81 83 SER A N 1
ATOM 691 C CA . SER A 1 83 ? 6.258 6.373 -8.375 1.00 94.81 83 SER A CA 1
ATOM 692 C C . SER A 1 83 ? 6.774 5.640 -7.136 1.00 94.81 83 SER A C 1
ATOM 694 O O . SER A 1 83 ? 6.138 5.666 -6.086 1.00 94.81 83 SER A O 1
ATOM 696 N N . LYS A 1 84 ? 8.000 5.096 -7.189 1.00 96.50 84 LYS A N 1
ATOM 697 C CA . LYS A 1 84 ? 8.648 4.487 -6.017 1.00 96.50 84 LYS A CA 1
ATOM 698 C C . LYS A 1 84 ? 8.839 5.499 -4.890 1.00 96.50 84 LYS A C 1
ATOM 700 O O . LYS A 1 84 ? 8.651 5.167 -3.726 1.00 96.50 84 LYS A O 1
ATOM 705 N N . ARG A 1 85 ? 9.258 6.727 -5.205 1.00 97.00 85 ARG A N 1
ATOM 706 C CA . ARG A 1 85 ? 9.473 7.763 -4.189 1.00 97.00 85 ARG A CA 1
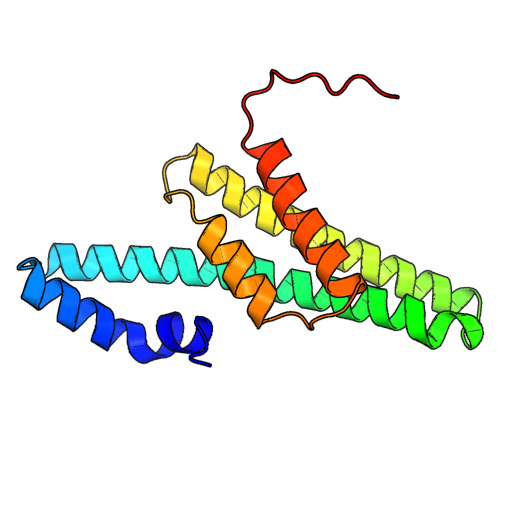ATOM 707 C C . ARG A 1 85 ? 8.168 8.143 -3.484 1.00 97.00 85 ARG A C 1
ATOM 709 O O . ARG A 1 85 ? 8.225 8.397 -2.285 1.00 97.00 85 ARG A O 1
ATOM 716 N N . LEU A 1 86 ? 7.051 8.219 -4.205 1.00 96.62 86 LEU A N 1
ATOM 717 C CA . LEU A 1 86 ? 5.737 8.492 -3.615 1.00 96.62 86 LEU A CA 1
ATOM 718 C C . LEU A 1 86 ? 5.305 7.326 -2.711 1.00 96.62 86 LEU A C 1
ATOM 720 O O . LEU A 1 86 ? 5.082 7.535 -1.520 1.00 96.62 86 LEU A O 1
ATOM 724 N N . LEU A 1 87 ? 5.435 6.087 -3.201 1.00 97.56 87 LEU A N 1
ATOM 725 C CA . LEU A 1 87 ? 5.211 4.881 -2.400 1.00 97.56 87 LEU A CA 1
ATOM 726 C C . LEU A 1 87 ? 6.051 4.866 -1.108 1.00 97.56 87 LEU A C 1
ATOM 728 O O . LEU A 1 87 ? 5.553 4.565 -0.025 1.00 97.56 87 LEU A O 1
ATOM 732 N N . ASP A 1 88 ? 7.332 5.236 -1.195 1.00 97.75 88 ASP A N 1
ATOM 733 C CA . ASP A 1 88 ? 8.223 5.327 -0.034 1.00 97.75 88 ASP A CA 1
ATOM 734 C C . ASP A 1 88 ? 7.747 6.364 0.994 1.00 97.75 88 ASP A C 1
ATOM 736 O O . ASP A 1 88 ? 7.978 6.194 2.194 1.00 97.75 88 ASP A O 1
ATOM 740 N N . GLN A 1 89 ? 7.142 7.465 0.543 1.00 97.38 89 GLN A N 1
ATOM 741 C CA . GLN A 1 89 ? 6.594 8.499 1.420 1.00 97.38 89 GLN A CA 1
ATOM 742 C C . GLN A 1 89 ? 5.355 7.990 2.155 1.00 97.38 89 GLN A C 1
ATOM 744 O O . GLN A 1 89 ? 5.273 8.166 3.373 1.00 97.38 89 GLN A O 1
ATOM 749 N N . ASP A 1 90 ? 4.461 7.296 1.458 1.00 96.50 90 ASP A N 1
ATOM 750 C CA . ASP A 1 90 ? 3.238 6.748 2.044 1.00 96.50 90 ASP A CA 1
ATOM 751 C C . ASP A 1 90 ? 3.531 5.620 3.040 1.00 96.50 90 ASP A C 1
ATOM 753 O O . ASP A 1 90 ? 2.980 5.598 4.145 1.00 96.50 90 ASP A O 1
ATOM 757 N N . ILE A 1 91 ? 4.492 4.745 2.726 1.00 97.00 91 ILE A N 1
ATOM 758 C CA . ILE A 1 91 ? 4.976 3.723 3.666 1.00 97.00 91 ILE A CA 1
ATOM 759 C C . ILE A 1 91 ? 5.554 4.381 4.926 1.00 97.00 91 ILE A C 1
ATOM 761 O O . ILE A 1 91 ? 5.244 3.969 6.045 1.00 97.00 91 ILE A O 1
ATOM 765 N N . LYS A 1 92 ? 6.371 5.434 4.781 1.00 96.50 92 LYS A N 1
ATOM 766 C CA . LYS A 1 92 ? 6.917 6.167 5.936 1.00 96.50 92 LYS A CA 1
ATOM 767 C C . LYS A 1 92 ? 5.824 6.827 6.763 1.00 96.50 92 LYS A C 1
ATOM 769 O O . LYS A 1 92 ? 5.902 6.780 7.989 1.00 96.50 92 LYS A O 1
ATOM 774 N N . ALA A 1 93 ? 4.826 7.427 6.117 1.00 94.94 93 ALA A N 1
ATOM 775 C CA . ALA A 1 93 ? 3.691 8.030 6.800 1.00 94.94 93 ALA A CA 1
ATOM 776 C C . ALA A 1 93 ? 2.943 6.977 7.629 1.00 94.94 93 ALA A C 1
ATOM 778 O O . ALA A 1 93 ? 2.737 7.181 8.824 1.00 94.94 93 ALA A O 1
ATOM 779 N N . TYR A 1 94 ? 2.642 5.814 7.044 1.00 95.06 94 TYR A N 1
ATOM 780 C CA . TYR A 1 94 ? 2.067 4.674 7.759 1.00 95.06 94 TYR A CA 1
ATOM 781 C C . TYR A 1 94 ? 2.914 4.245 8.965 1.00 95.06 94 TYR A C 1
ATOM 783 O O . TYR A 1 94 ? 2.410 4.177 10.089 1.00 95.06 94 TYR A O 1
ATOM 791 N N . CYS A 1 95 ? 4.214 4.014 8.768 1.00 95.12 95 CYS A N 1
ATOM 792 C CA . CYS A 1 95 ? 5.116 3.614 9.847 1.00 95.12 95 CYS A CA 1
ATOM 793 C C . CYS A 1 95 ? 5.210 4.671 10.956 1.00 95.12 95 CYS A C 1
ATOM 795 O O . CYS A 1 95 ? 5.338 4.314 12.127 1.00 95.12 95 CYS A O 1
ATOM 797 N N . GLN A 1 96 ? 5.120 5.962 10.625 1.00 94.31 96 GLN A N 1
ATOM 798 C CA . GLN A 1 96 ? 5.076 7.023 11.627 1.00 94.31 96 GLN A CA 1
ATOM 799 C C . GLN A 1 96 ? 3.779 6.974 12.440 1.00 94.31 96 GLN A C 1
ATOM 801 O O . GLN A 1 96 ? 3.820 7.124 13.657 1.00 94.31 96 GLN A O 1
ATOM 806 N N . LEU A 1 97 ? 2.633 6.704 11.805 1.00 93.00 97 LEU A N 1
ATOM 807 C CA . LEU A 1 97 ? 1.364 6.542 12.520 1.00 93.00 97 LEU A CA 1
ATOM 808 C C . LEU A 1 97 ? 1.393 5.371 13.507 1.00 93.00 97 LEU A C 1
ATOM 810 O O . LEU A 1 97 ? 0.826 5.494 14.593 1.00 93.00 97 LEU A O 1
ATOM 814 N N . LEU A 1 98 ? 2.067 4.273 13.152 1.00 92.56 98 LEU A N 1
ATOM 815 C CA . LEU A 1 98 ? 2.303 3.151 14.063 1.00 92.56 98 LEU A CA 1
ATOM 816 C C . LEU A 1 98 ? 3.178 3.557 15.250 1.00 92.56 98 LEU A C 1
ATOM 818 O O . LEU A 1 98 ? 2.820 3.293 16.394 1.00 92.56 98 LEU A O 1
ATOM 822 N N . LYS A 1 99 ? 4.311 4.223 14.986 1.00 92.56 99 LYS A N 1
ATOM 823 C CA . LYS A 1 99 ? 5.243 4.685 16.030 1.00 92.56 99 LYS A CA 1
ATOM 824 C C . LYS A 1 99 ? 4.593 5.670 16.996 1.00 92.56 99 LYS A C 1
ATOM 826 O O . LYS A 1 99 ? 4.846 5.606 18.192 1.00 92.56 99 LYS A O 1
ATOM 831 N N . ASP A 1 100 ? 3.728 6.535 16.479 1.00 93.00 100 ASP A N 1
ATOM 832 C CA . ASP A 1 100 ? 2.964 7.500 17.268 1.00 93.00 100 ASP A CA 1
ATOM 833 C C . ASP A 1 100 ? 1.803 6.855 18.053 1.00 93.00 100 ASP A C 1
ATOM 835 O O . ASP A 1 100 ? 1.086 7.562 18.760 1.00 93.00 100 ASP A O 1
ATOM 839 N N . GLY A 1 101 ? 1.541 5.551 17.887 1.00 89.12 101 GLY A N 1
ATOM 840 C CA . GLY A 1 101 ? 0.397 4.865 18.497 1.00 89.12 101 GLY A CA 1
ATOM 841 C C . GLY A 1 101 ? -0.965 5.338 17.973 1.00 89.12 101 GLY A C 1
ATOM 842 O O . GLY A 1 101 ? -1.987 5.124 18.619 1.00 89.12 101 GLY A O 1
ATOM 843 N N . LYS A 1 102 ? -1.000 6.004 16.811 1.00 88.19 102 LYS A N 1
ATOM 844 C CA . LYS A 1 102 ? -2.227 6.566 16.215 1.00 88.19 102 LYS A CA 1
ATOM 845 C C . LYS A 1 102 ? -3.070 5.521 15.491 1.00 88.19 102 LYS A C 1
ATOM 847 O O . LYS A 1 102 ? -4.248 5.766 15.243 1.00 88.19 102 LYS A O 1
ATOM 852 N N . ILE A 1 103 ? -2.456 4.405 15.108 1.00 89.06 103 ILE A N 1
ATOM 853 C CA . ILE A 1 103 ? -3.106 3.233 14.520 1.00 89.06 103 ILE A CA 1
ATOM 854 C C . ILE A 1 103 ? -2.428 1.970 15.052 1.00 89.06 103 ILE A C 1
ATOM 856 O O . ILE A 1 103 ? -1.237 1.984 15.369 1.00 89.06 103 ILE A O 1
ATOM 860 N N . SER A 1 104 ? -3.175 0.874 15.124 1.00 87.81 104 SER A N 1
ATOM 861 C CA . SER A 1 104 ? -2.612 -0.461 15.326 1.00 87.81 104 SER A CA 1
ATOM 862 C C . SER A 1 104 ? -1.950 -0.975 14.047 1.00 87.81 104 SER A C 1
ATOM 864 O O . SER A 1 104 ? -2.230 -0.491 12.948 1.00 87.81 104 SER A O 1
ATOM 866 N N . SER A 1 105 ? -1.082 -1.979 14.189 1.00 89.12 105 SER A N 1
ATOM 867 C CA . SER A 1 105 ? -0.491 -2.662 13.037 1.00 89.12 105 SER A CA 1
ATOM 868 C C . SER A 1 105 ? -1.570 -3.318 12.180 1.00 89.12 105 SER A C 1
ATOM 870 O O . SER A 1 105 ? -2.396 -4.080 12.679 1.00 89.12 105 SER A O 1
ATOM 872 N N . ILE A 1 106 ? -1.542 -3.006 10.885 1.00 89.50 106 ILE A N 1
ATOM 873 C CA . ILE A 1 106 ? -2.441 -3.549 9.862 1.00 89.50 106 ILE A CA 1
ATOM 874 C C . ILE A 1 106 ? -1.651 -4.200 8.718 1.00 89.50 106 ILE A C 1
ATOM 876 O O . ILE A 1 106 ? -2.104 -4.199 7.578 1.00 89.50 106 ILE A O 1
ATOM 880 N N . HIS A 1 107 ? -0.453 -4.729 9.001 1.00 91.88 107 HIS A N 1
ATOM 881 C CA . HIS A 1 107 ? 0.440 -5.313 7.988 1.00 91.88 107 HIS A CA 1
ATOM 882 C C . HIS A 1 107 ? -0.241 -6.412 7.168 1.00 91.88 107 HIS A C 1
ATOM 884 O O . HIS A 1 107 ? -0.199 -6.359 5.943 1.00 91.88 107 HIS A O 1
ATOM 890 N N . ASP A 1 108 ? -0.934 -7.339 7.829 1.00 90.38 108 ASP A N 1
ATOM 891 C CA . ASP A 1 108 ? -1.615 -8.454 7.161 1.00 90.38 108 ASP A CA 1
ATOM 892 C C . ASP A 1 108 ? -2.771 -7.969 6.278 1.00 90.38 108 ASP A C 1
ATOM 894 O O . ASP A 1 108 ? -2.980 -8.466 5.168 1.00 90.38 108 ASP A O 1
ATOM 898 N N . LEU A 1 109 ? -3.513 -6.963 6.755 1.00 89.69 109 LEU A N 1
ATOM 899 C CA . LEU A 1 109 ? -4.592 -6.347 5.989 1.00 89.69 109 LEU A CA 1
ATOM 900 C C . LEU A 1 109 ? -4.029 -5.643 4.752 1.00 89.69 109 LEU A C 1
ATOM 902 O O . LEU A 1 109 ? -4.544 -5.857 3.660 1.00 89.69 109 LEU A O 1
ATOM 906 N N . LEU A 1 110 ? -2.953 -4.870 4.909 1.00 91.88 110 LEU A N 1
ATOM 907 C CA . LEU A 1 110 ? -2.279 -4.187 3.808 1.00 91.88 110 LEU A CA 1
ATOM 908 C C . LEU A 1 110 ? -1.714 -5.177 2.779 1.00 91.88 110 LEU A C 1
ATOM 910 O O . LEU A 1 110 ? -1.905 -4.996 1.579 1.00 91.88 110 LEU A O 1
ATOM 914 N N . GLU A 1 111 ? -1.054 -6.249 3.223 1.00 92.62 111 GLU A N 1
ATOM 915 C CA . GLU A 1 111 ? -0.546 -7.285 2.320 1.00 92.62 111 GLU A CA 1
ATOM 916 C C . GLU A 1 111 ? -1.696 -7.937 1.544 1.00 92.62 111 GLU A C 1
ATOM 918 O O . GLU A 1 111 ? -1.604 -8.152 0.334 1.00 92.62 111 GLU A O 1
ATOM 923 N N . THR A 1 112 ? -2.807 -8.218 2.226 1.00 90.88 112 THR A N 1
ATOM 924 C CA . THR A 1 112 ? -3.996 -8.802 1.604 1.00 90.88 112 THR A CA 1
ATOM 925 C C . THR A 1 112 ? -4.615 -7.848 0.588 1.00 90.88 112 THR A C 1
ATOM 927 O O . THR A 1 112 ? -4.951 -8.279 -0.514 1.00 90.88 112 THR A O 1
ATOM 930 N N . THR A 1 113 ? -4.728 -6.554 0.895 1.00 90.25 113 THR A N 1
ATOM 931 C CA . THR A 1 113 ? -5.267 -5.588 -0.068 1.00 90.25 113 THR A CA 1
ATOM 932 C C . THR A 1 113 ? -4.349 -5.438 -1.268 1.00 90.25 113 THR A C 1
ATOM 934 O O . THR A 1 113 ? -4.835 -5.485 -2.388 1.00 90.25 113 THR A O 1
ATOM 937 N N . LEU A 1 114 ? -3.031 -5.380 -1.076 1.00 91.12 114 LEU A N 1
ATOM 938 C CA . LEU A 1 114 ? -2.079 -5.360 -2.187 1.00 91.12 114 LEU A CA 1
ATOM 939 C C . LEU A 1 114 ? -2.163 -6.623 -3.056 1.00 91.12 114 LEU A C 1
ATOM 941 O O . LEU A 1 114 ? -2.018 -6.538 -4.272 1.00 91.12 114 LEU A O 1
ATOM 945 N N . LYS A 1 115 ? -2.413 -7.799 -2.459 1.00 91.00 115 LYS A N 1
ATOM 946 C CA . LYS A 1 115 ? -2.633 -9.052 -3.204 1.00 91.00 115 LYS A CA 1
ATOM 947 C C . LYS A 1 115 ? -3.889 -9.018 -4.074 1.00 91.00 115 LYS A C 1
ATOM 949 O O . LYS A 1 115 ? -3.893 -9.678 -5.104 1.00 91.00 115 LYS A O 1
ATOM 954 N N . VAL A 1 116 ? -4.930 -8.309 -3.643 1.00 87.31 116 VAL A N 1
ATOM 955 C CA . VAL A 1 116 ? -6.191 -8.166 -4.387 1.00 87.31 116 VAL A CA 1
ATOM 956 C C . VAL A 1 116 ? -6.077 -7.097 -5.472 1.00 87.31 116 VAL A C 1
ATOM 958 O O . VAL A 1 116 ? -6.598 -7.287 -6.566 1.00 87.31 116 VAL A O 1
ATOM 961 N N . THR A 1 117 ? -5.409 -5.988 -5.162 1.00 86.56 117 THR A N 1
ATOM 962 C CA . THR A 1 117 ? -5.266 -4.830 -6.051 1.00 86.56 117 THR A CA 1
ATOM 963 C C . THR A 1 117 ? -4.307 -5.112 -7.211 1.00 86.56 117 THR A C 1
ATOM 965 O O . THR A 1 117 ? -4.586 -4.770 -8.356 1.00 86.56 117 THR A O 1
ATOM 968 N N . LEU A 1 118 ? -3.171 -5.754 -6.932 1.00 88.94 118 LEU A N 1
ATOM 969 C CA . LEU A 1 118 ? -2.152 -6.043 -7.939 1.00 88.94 118 LEU A CA 1
ATOM 970 C C . LEU A 1 118 ? -2.428 -7.377 -8.647 1.00 88.94 118 LEU A C 1
ATOM 972 O O . LEU A 1 118 ? -3.067 -8.272 -8.093 1.00 88.94 118 LEU A O 1
ATOM 976 N N . LYS A 1 119 ? -1.913 -7.537 -9.872 1.00 85.25 119 LYS A N 1
ATOM 977 C CA . LYS A 1 119 ? -2.042 -8.797 -10.620 1.00 85.25 119 LYS A CA 1
ATOM 978 C C . LYS A 1 119 ? -1.241 -9.923 -9.955 1.00 85.25 119 LYS A C 1
ATOM 980 O O . LYS A 1 119 ? -0.343 -9.695 -9.147 1.00 85.25 119 LYS A O 1
ATOM 985 N N . ASP A 1 120 ? -1.535 -11.167 -10.324 1.00 87.31 120 ASP A N 1
ATOM 986 C CA . ASP A 1 120 ? -0.732 -12.315 -9.891 1.00 87.31 120 ASP A CA 1
ATOM 987 C C . ASP A 1 120 ? 0.431 -12.568 -10.862 1.00 87.31 120 ASP A C 1
ATOM 989 O O . ASP A 1 120 ? 0.440 -13.526 -11.631 1.00 87.31 120 ASP A O 1
ATOM 993 N N . ASP A 1 121 ? 1.396 -11.645 -10.872 1.00 91.44 121 ASP A N 1
ATOM 994 C CA . ASP A 1 121 ? 2.608 -11.733 -11.689 1.00 91.44 121 ASP A CA 1
ATOM 995 C C . ASP A 1 121 ? 3.888 -11.423 -10.887 1.00 91.44 121 ASP A C 1
ATOM 997 O O . ASP A 1 121 ? 3.864 -11.019 -9.716 1.00 91.44 121 ASP A O 1
ATOM 1001 N N . ASN A 1 122 ? 5.046 -11.654 -11.514 1.00 92.56 122 ASN A N 1
ATOM 1002 C CA . ASN A 1 122 ? 6.348 -11.478 -10.866 1.00 92.56 122 ASN A CA 1
ATOM 1003 C C . ASN A 1 122 ? 6.619 -10.022 -10.469 1.00 92.56 122 ASN A C 1
ATOM 1005 O O . ASN A 1 122 ? 7.216 -9.785 -9.420 1.00 92.56 122 ASN A O 1
ATOM 1009 N N . ILE A 1 123 ? 6.174 -9.052 -11.270 1.00 93.69 123 ILE A N 1
ATOM 1010 C CA . ILE A 1 123 ? 6.387 -7.627 -10.989 1.00 93.69 123 ILE A CA 1
ATOM 1011 C C . ILE A 1 123 ? 5.557 -7.223 -9.774 1.00 93.69 123 ILE A C 1
ATOM 1013 O O . ILE A 1 123 ? 6.078 -6.628 -8.835 1.00 93.69 123 ILE A O 1
ATOM 1017 N N . SER A 1 124 ? 4.300 -7.649 -9.725 1.00 93.44 124 SER A N 1
ATOM 1018 C CA . SER A 1 124 ? 3.413 -7.466 -8.580 1.00 93.44 124 SER A CA 1
ATOM 1019 C C . SER A 1 124 ? 3.991 -8.110 -7.322 1.00 93.44 124 SER A C 1
ATOM 1021 O O . SER A 1 124 ? 3.963 -7.515 -6.246 1.00 93.44 124 SER A O 1
ATOM 1023 N N . LYS A 1 125 ? 4.594 -9.302 -7.429 1.00 95.19 125 LYS A N 1
ATOM 1024 C CA . LYS A 1 125 ? 5.317 -9.926 -6.311 1.00 95.19 125 LYS A CA 1
ATOM 1025 C C . LYS A 1 125 ? 6.497 -9.070 -5.841 1.00 95.19 125 LYS A C 1
ATOM 1027 O O . LYS A 1 125 ? 6.628 -8.881 -4.637 1.00 95.19 125 LYS A O 1
ATOM 1032 N N . ILE A 1 126 ? 7.299 -8.522 -6.756 1.00 95.56 126 ILE A N 1
ATOM 1033 C CA . ILE A 1 126 ? 8.412 -7.620 -6.420 1.00 95.56 126 ILE A CA 1
ATOM 1034 C C . ILE A 1 126 ? 7.902 -6.387 -5.667 1.00 95.56 126 ILE A C 1
ATOM 1036 O O . ILE A 1 126 ? 8.445 -6.064 -4.612 1.00 95.56 126 ILE A O 1
ATOM 1040 N N . VAL A 1 127 ? 6.841 -5.738 -6.158 1.00 96.19 127 VAL A N 1
ATOM 1041 C CA . VAL A 1 127 ? 6.256 -4.551 -5.513 1.00 96.19 127 VAL A CA 1
ATOM 1042 C C . VAL A 1 127 ? 5.724 -4.889 -4.118 1.00 96.19 127 VAL A C 1
ATOM 1044 O O . VAL A 1 127 ? 6.088 -4.224 -3.152 1.00 96.19 127 VAL A O 1
ATOM 1047 N N . ARG A 1 128 ? 4.942 -5.968 -3.969 1.00 95.81 128 ARG A N 1
ATOM 1048 C CA . ARG A 1 128 ? 4.429 -6.409 -2.655 1.00 95.81 128 ARG A CA 1
ATOM 1049 C C . ARG A 1 128 ? 5.557 -6.696 -1.668 1.00 95.81 128 ARG A C 1
ATOM 1051 O O . ARG A 1 128 ? 5.534 -6.200 -0.546 1.00 95.81 128 ARG A O 1
ATOM 1058 N N . THR A 1 129 ? 6.560 -7.469 -2.085 1.00 96.38 129 THR A N 1
ATOM 1059 C CA . THR A 1 129 ? 7.719 -7.791 -1.243 1.00 96.38 129 THR A CA 1
ATOM 1060 C C . THR A 1 129 ? 8.496 -6.533 -0.864 1.00 96.38 129 THR A C 1
ATOM 1062 O O . THR A 1 129 ? 8.907 -6.404 0.285 1.00 96.38 129 THR A O 1
ATOM 1065 N N . TYR A 1 130 ? 8.654 -5.582 -1.787 1.00 96.69 130 TYR A N 1
ATOM 1066 C CA . TYR A 1 130 ? 9.287 -4.299 -1.498 1.00 96.69 130 TYR A CA 1
ATOM 1067 C C . TYR A 1 130 ? 8.553 -3.534 -0.390 1.00 96.69 130 TYR A C 1
ATOM 1069 O O . TYR A 1 130 ? 9.189 -3.125 0.581 1.00 96.69 130 TYR A O 1
ATOM 1077 N N . VAL A 1 131 ? 7.227 -3.390 -0.500 1.00 96.88 131 VAL A N 1
ATOM 1078 C CA . VAL A 1 131 ? 6.405 -2.696 0.505 1.00 96.88 131 VAL A CA 1
ATOM 1079 C C . VAL A 1 131 ? 6.567 -3.343 1.881 1.00 96.88 131 VAL A C 1
ATOM 1081 O O . VAL A 1 131 ? 6.902 -2.657 2.847 1.00 96.88 131 VAL A O 1
ATOM 1084 N N . MET A 1 132 ? 6.383 -4.664 1.968 1.00 96.56 132 MET A N 1
ATOM 1085 C CA . MET A 1 132 ? 6.427 -5.383 3.246 1.00 96.56 132 MET A CA 1
ATOM 1086 C C . MET A 1 132 ? 7.816 -5.347 3.887 1.00 96.56 132 MET A C 1
ATOM 1088 O O . MET A 1 132 ? 7.932 -5.050 5.076 1.00 96.56 132 MET A O 1
ATOM 1092 N N . ASN A 1 133 ? 8.874 -5.547 3.098 1.00 96.19 133 ASN A N 1
ATOM 1093 C CA . ASN A 1 133 ? 10.245 -5.449 3.595 1.00 96.19 133 ASN A CA 1
ATOM 1094 C C . ASN A 1 133 ? 10.563 -4.028 4.068 1.00 96.19 133 ASN A C 1
ATOM 1096 O O . ASN A 1 133 ? 11.252 -3.846 5.072 1.00 96.19 133 ASN A O 1
ATOM 1100 N N . TYR A 1 134 ? 10.075 -3.000 3.366 1.00 96.06 134 TYR A N 1
ATOM 1101 C CA . TYR A 1 134 ? 10.375 -1.629 3.757 1.00 96.06 134 TYR A CA 1
ATOM 1102 C C . TYR A 1 134 ? 9.680 -1.240 5.065 1.00 96.06 134 TYR A C 1
ATOM 1104 O O . TYR A 1 134 ? 10.287 -0.599 5.925 1.00 96.06 134 TYR A O 1
ATOM 1112 N N . ILE A 1 135 ? 8.441 -1.698 5.254 1.00 95.31 135 ILE A N 1
ATOM 1113 C CA . ILE A 1 135 ? 7.729 -1.592 6.529 1.00 95.31 135 ILE A CA 1
ATOM 1114 C C . ILE A 1 135 ? 8.518 -2.284 7.643 1.00 95.31 135 ILE A C 1
ATOM 1116 O O . ILE A 1 135 ? 8.746 -1.675 8.688 1.00 95.31 135 ILE A O 1
ATOM 1120 N N . GLU A 1 136 ? 8.970 -3.522 7.426 1.00 93.69 136 GLU A N 1
ATOM 1121 C CA . GLU A 1 136 ? 9.745 -4.276 8.417 1.00 93.69 136 GLU A CA 1
ATOM 1122 C C . GLU A 1 136 ? 11.008 -3.514 8.833 1.00 93.69 136 GLU A C 1
ATOM 1124 O O . GLU A 1 136 ? 11.268 -3.360 10.027 1.00 93.69 136 GLU A O 1
ATOM 1129 N N . VAL A 1 137 ? 11.749 -2.954 7.873 1.00 92.62 137 VAL A N 1
ATOM 1130 C CA . VAL A 1 137 ? 12.947 -2.142 8.136 1.00 92.62 137 VAL A CA 1
ATOM 1131 C C . VAL A 1 137 ? 12.626 -0.892 8.960 1.00 92.62 137 VAL A C 1
ATOM 1133 O O . VAL A 1 137 ? 13.397 -0.520 9.843 1.00 92.62 137 VAL A O 1
ATOM 1136 N N . LEU A 1 138 ? 11.503 -0.223 8.688 1.00 90.94 138 LEU A N 1
ATOM 1137 C CA . LEU A 1 138 ? 11.140 1.028 9.359 1.00 90.94 138 LEU A CA 1
ATOM 1138 C C . LEU A 1 138 ? 10.537 0.825 10.752 1.00 90.94 138 LEU A C 1
ATOM 1140 O O . LEU A 1 138 ? 10.655 1.727 11.590 1.00 90.94 138 LEU A O 1
ATOM 1144 N N . VAL A 1 139 ? 9.865 -0.303 10.985 1.00 87.06 139 VAL A N 1
ATOM 1145 C CA . VAL A 1 139 ? 9.173 -0.626 12.244 1.00 87.06 139 VAL A CA 1
ATOM 1146 C C . VAL A 1 139 ? 10.058 -1.449 13.183 1.00 87.06 139 VAL A C 1
ATOM 1148 O O . VAL A 1 139 ? 9.900 -1.349 14.399 1.00 87.06 139 VAL A O 1
ATOM 1151 N N . SER A 1 140 ? 11.022 -2.211 12.655 1.00 79.19 140 SER A N 1
ATOM 1152 C CA . SER A 1 140 ? 11.970 -2.957 13.482 1.00 79.19 140 SER A CA 1
ATOM 1153 C C . SER A 1 140 ? 12.746 -2.016 14.413 1.00 79.19 140 SER A C 1
ATOM 1155 O O . SER A 1 140 ? 13.282 -1.002 13.953 1.00 79.19 140 SER A O 1
ATOM 1157 N N . PRO A 1 141 ? 12.867 -2.342 15.714 1.00 58.12 141 PRO A N 1
ATOM 1158 C CA . PRO A 1 141 ? 13.792 -1.638 16.583 1.00 58.12 141 PRO A CA 1
ATOM 1159 C C . PRO A 1 141 ? 15.195 -1.799 15.995 1.00 58.12 141 PRO A C 1
ATOM 1161 O O . PRO A 1 141 ? 15.619 -2.916 15.697 1.00 58.12 141 PRO A O 1
ATOM 1164 N N . THR A 1 142 ? 15.903 -0.688 15.789 1.00 52.12 142 THR A N 1
ATOM 1165 C CA . THR A 1 142 ? 17.302 -0.655 15.341 1.00 52.12 142 THR A CA 1
ATOM 1166 C C . THR A 1 142 ? 18.140 -1.619 16.182 1.00 52.12 142 THR A C 1
ATOM 1168 O O . THR A 1 142 ? 18.495 -1.308 17.315 1.00 52.12 142 THR A O 1
ATOM 1171 N N . GLY A 1 143 ? 18.397 -2.815 15.648 1.00 40.44 143 GLY A N 1
ATOM 1172 C CA . GLY A 1 143 ? 19.021 -3.901 16.406 1.00 40.44 143 GLY A CA 1
ATOM 1173 C C . GLY A 1 143 ? 19.298 -5.194 15.636 1.00 40.44 143 GLY A C 1
ATOM 1174 O O . GLY A 1 143 ? 19.814 -6.139 16.224 1.00 40.44 143 GLY A O 1
ATOM 1175 N N . LYS A 1 144 ? 19.020 -5.265 14.330 1.00 40.38 144 LYS A N 1
ATOM 1176 C CA . LYS A 1 144 ? 19.594 -6.304 13.467 1.00 40.38 144 LYS A CA 1
ATOM 1177 C C . LYS A 1 144 ? 20.387 -5.634 12.361 1.00 40.38 144 LYS A C 1
ATOM 1179 O O . LYS A 1 144 ? 19.867 -5.269 11.314 1.00 40.38 144 LYS A O 1
ATOM 1184 N N . SER A 1 145 ? 21.666 -5.433 12.656 1.00 40.06 145 SER A N 1
ATOM 1185 C CA . SER A 1 145 ? 22.714 -5.247 11.663 1.00 40.06 145 SER A CA 1
ATOM 1186 C C . SER A 1 145 ? 22.594 -6.357 10.620 1.00 40.06 145 SER A C 1
ATOM 1188 O O . SER A 1 145 ? 22.921 -7.512 10.899 1.00 40.06 145 SER A O 1
ATOM 1190 N N . PHE A 1 146 ? 22.103 -6.019 9.432 1.00 46.62 146 PHE A N 1
ATOM 1191 C CA . PHE A 1 146 ? 22.318 -6.852 8.261 1.00 46.62 146 PHE A CA 1
ATOM 1192 C C . PHE A 1 146 ? 23.828 -6.867 8.012 1.00 46.62 146 PHE A C 1
ATOM 1194 O O . PHE A 1 146 ? 24.412 -5.854 7.629 1.00 46.62 146 PHE A O 1
ATOM 1201 N N . LEU A 1 147 ? 24.471 -7.996 8.314 1.00 39.69 147 LEU A N 1
ATOM 1202 C CA . LEU A 1 147 ? 25.798 -8.285 7.787 1.00 39.69 147 LEU A CA 1
ATOM 1203 C C . LEU A 1 147 ? 25.659 -8.386 6.260 1.00 39.69 147 LEU A C 1
ATOM 1205 O O . LEU A 1 147 ? 24.784 -9.124 5.800 1.00 39.69 147 LEU A O 1
ATOM 1209 N N . PRO A 1 148 ? 26.461 -7.651 5.474 1.00 42.38 148 PRO A N 1
ATOM 1210 C CA . PRO A 1 148 ? 26.499 -7.851 4.036 1.00 42.38 148 PRO A CA 1
ATOM 1211 C C . PRO A 1 148 ? 27.127 -9.222 3.752 1.00 42.38 148 PRO A C 1
ATOM 1213 O O . PRO A 1 148 ? 28.183 -9.543 4.303 1.00 42.38 148 PRO A O 1
ATOM 1216 N N . CYS A 1 149 ? 26.458 -10.026 2.925 1.00 36.50 149 CYS A N 1
ATOM 1217 C CA . CYS A 1 149 ? 27.111 -11.103 2.183 1.00 36.50 149 CYS A CA 1
ATOM 1218 C C . CYS A 1 149 ? 27.805 -10.519 0.953 1.00 36.50 149 CYS A C 1
ATOM 1220 O O . CYS A 1 149 ? 27.216 -9.599 0.337 1.00 36.50 149 CYS A O 1
#

Foldseek 3Di:
DPQVLCCLPPVVVVVLVVCCVVVVDDPVNSVVSNVQSVVVSVLLVQLLVLLVQLLVLVVCCVPCVVVDDPVVNVVSVVSNVVSVVSSLVSLLVVLVCCVVVVHPDPLVVSLVNLPVSDDPDPSSVVSSVVSSVSNCVSNDDPDDDPDDD

Organism: Thelohanellus kitauei (NCBI:txid669202)

Radius of gyration: 18.73 Å; chains: 1; bounding box: 52×22×52 Å